Protein AF-A0A7C1VAY0-F1 (afdb_monomer_lite)

Sequence (103 aa):
MLSEDLYEILAQKLDASVPRLSPAGQKGKIPKGWIDYLKILIDHEDVKFLIKLSVGPNFLTLKRFARKIKKDEEEALQILERLIDQNCVLKIGSKKPKYAIHQ

Foldseek 3Di:
DPPDQLLLLLLLLCLVPPPPCDDVPGRSPGDVVSSVVCPVLDDSVLSVLQSQFHAPPDWAFLVSSCVSVVHDSVVSVVSQVVCVVSVQKDWDDDPGIIIHGDD

Radius of gyration: 13.95 Å; chains: 1; bounding box: 35×30×35 Å

pLDDT: mean 84.19, std 12.71, range [33.91, 96.81]

Secondary structure (DSSP, 8-state):
-----HHHHHHHHHHTTSTTSSPTT-TT---HHHHHHHHHHS-HHHHHHHTTSPBTT--EEHHHHHHHHT--HHHHHHHHHHHHHTT-EEEE-SSS-EEEE--

Structure (mmCIF, N/CA/C/O backbone):
data_AF-A0A7C1VAY0-F1
#
_entry.id   AF-A0A7C1VAY0-F1
#
loop_
_atom_site.group_PDB
_atom_site.id
_atom_site.type_symbol
_atom_site.label_atom_id
_atom_site.label_alt_id
_atom_site.label_comp_id
_atom_site.label_asym_id
_atom_site.label_entity_id
_atom_site.label_seq_id
_atom_site.pdbx_PDB_ins_code
_atom_site.Cartn_x
_atom_site.Cartn_y
_atom_site.Cartn_z
_atom_site.occupancy
_atom_site.B_iso_or_equiv
_atom_site.auth_seq_id
_atom_site.auth_comp_id
_atom_site.auth_asym_id
_atom_site.auth_atom_id
_atom_site.pdbx_PDB_model_num
ATOM 1 N N . MET A 1 1 ? 12.043 20.845 -14.330 1.00 33.91 1 MET A N 1
ATOM 2 C CA . MET A 1 1 ? 11.978 20.006 -13.116 1.00 33.91 1 MET A CA 1
ATOM 3 C C . MET A 1 1 ? 11.230 18.749 -13.503 1.00 33.91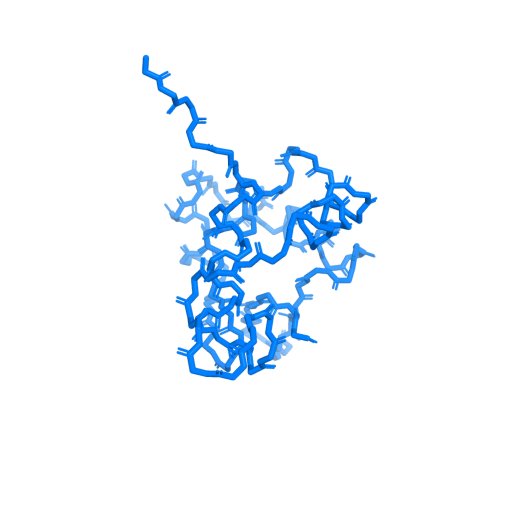 1 MET A C 1
ATOM 5 O O . MET A 1 1 ? 10.057 18.852 -13.834 1.00 33.91 1 MET A O 1
ATOM 9 N N . LEU A 1 2 ? 11.925 17.616 -13.611 1.00 38.97 2 LEU A N 1
ATOM 10 C CA . LEU A 1 2 ? 11.291 16.340 -13.943 1.00 38.97 2 LEU A CA 1
ATOM 11 C C . LEU A 1 2 ? 10.407 15.960 -12.755 1.00 38.97 2 LEU A C 1
ATOM 13 O O . LEU A 1 2 ? 10.918 15.709 -11.670 1.00 38.97 2 LEU A O 1
ATOM 17 N N . SER A 1 3 ? 9.090 16.019 -12.943 1.00 48.91 3 SER A N 1
ATOM 18 C CA . SER A 1 3 ? 8.145 15.340 -12.062 1.00 48.91 3 SER A CA 1
ATOM 19 C C . SER A 1 3 ? 8.594 13.885 -11.977 1.00 48.91 3 SER A C 1
ATOM 21 O O . SER A 1 3 ? 8.504 13.186 -12.983 1.00 48.91 3 SER A O 1
ATOM 23 N N . GLU A 1 4 ? 9.132 13.450 -10.837 1.00 63.19 4 GLU A N 1
ATOM 24 C CA . GLU A 1 4 ? 9.462 12.038 -10.626 1.00 63.19 4 GLU A CA 1
ATOM 25 C C . GLU A 1 4 ? 8.200 11.207 -10.905 1.00 63.19 4 GLU A C 1
ATOM 27 O O . GLU A 1 4 ? 7.130 11.504 -10.363 1.00 63.19 4 GLU A O 1
ATOM 32 N N . ASP A 1 5 ? 8.291 10.222 -11.805 1.00 84.00 5 ASP A N 1
ATOM 33 C CA . ASP A 1 5 ? 7.152 9.368 -12.141 1.00 84.00 5 ASP A CA 1
ATOM 34 C C . ASP A 1 5 ? 6.775 8.582 -10.874 1.00 84.00 5 ASP A C 1
ATOM 36 O O . ASP A 1 5 ? 7.574 7.825 -10.318 1.00 84.00 5 ASP A O 1
ATOM 40 N N . LEU A 1 6 ? 5.553 8.783 -10.373 1.00 88.81 6 LEU A N 1
ATOM 41 C CA . LEU A 1 6 ? 5.072 8.131 -9.153 1.00 88.81 6 LEU A CA 1
ATOM 42 C C . LEU A 1 6 ? 5.174 6.603 -9.249 1.00 88.81 6 LEU A C 1
ATOM 44 O O . LEU A 1 6 ? 5.389 5.938 -8.232 1.00 88.81 6 LEU A O 1
ATOM 48 N N . TYR A 1 7 ? 5.061 6.052 -10.460 1.00 88.00 7 TYR A N 1
ATOM 49 C CA . TYR A 1 7 ? 5.226 4.625 -10.702 1.00 88.00 7 TYR A CA 1
ATOM 50 C C . TYR A 1 7 ? 6.685 4.180 -10.557 1.00 88.00 7 TYR A C 1
ATOM 52 O O . TYR A 1 7 ? 6.927 3.095 -10.034 1.00 88.00 7 TYR A O 1
ATOM 60 N N . GLU A 1 8 ? 7.661 5.009 -10.935 1.00 87.62 8 GLU A N 1
ATOM 61 C CA . GLU A 1 8 ? 9.083 4.726 -10.696 1.00 87.62 8 GLU A CA 1
ATOM 62 C C . GLU A 1 8 ? 9.394 4.709 -9.198 1.00 87.62 8 GLU A C 1
ATOM 64 O O . GLU A 1 8 ? 10.052 3.788 -8.713 1.00 87.62 8 GLU A O 1
ATOM 69 N N . ILE A 1 9 ? 8.856 5.672 -8.440 1.00 88.00 9 ILE A N 1
ATOM 70 C CA . ILE A 1 9 ? 9.003 5.715 -6.977 1.00 88.00 9 ILE A CA 1
ATOM 71 C C . ILE A 1 9 ? 8.394 4.460 -6.341 1.00 88.00 9 ILE A C 1
ATOM 73 O O . ILE A 1 9 ? 8.998 3.847 -5.454 1.00 88.00 9 ILE A O 1
ATOM 77 N N . LEU A 1 10 ? 7.195 4.066 -6.781 1.00 88.38 10 LEU A N 1
ATOM 78 C CA . LEU A 1 10 ? 6.542 2.851 -6.301 1.00 88.38 10 LEU A CA 1
ATOM 79 C C . LEU A 1 10 ? 7.384 1.613 -6.624 1.00 88.38 10 LEU A C 1
ATOM 81 O O . LEU A 1 10 ? 7.630 0.798 -5.735 1.00 88.38 10 LEU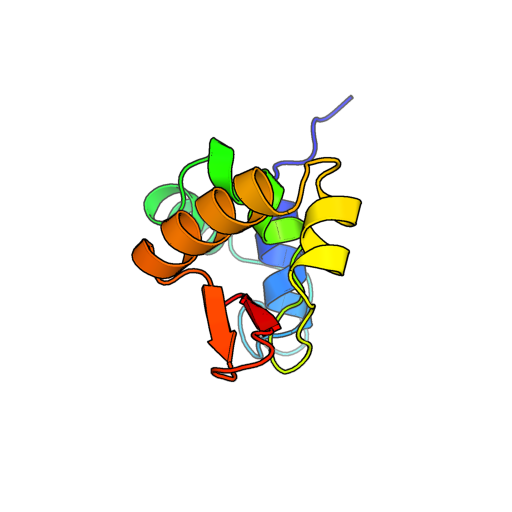 A O 1
ATOM 85 N N . ALA A 1 11 ? 7.874 1.500 -7.857 1.00 86.75 11 ALA A N 1
ATOM 86 C CA . ALA A 1 11 ? 8.682 0.374 -8.292 1.00 86.75 11 ALA A CA 1
ATOM 87 C C . ALA A 1 11 ? 9.985 0.267 -7.482 1.00 86.75 11 ALA A C 1
ATOM 89 O O . ALA A 1 11 ? 10.301 -0.808 -6.979 1.00 86.75 11 ALA A O 1
ATOM 90 N N . GLN A 1 12 ? 10.703 1.377 -7.267 1.00 84.19 12 GLN A N 1
ATOM 91 C CA . GLN A 1 12 ? 11.912 1.416 -6.428 1.00 84.19 12 GLN A CA 1
ATOM 92 C C . GLN A 1 12 ? 11.636 0.979 -4.990 1.00 84.19 12 GLN A C 1
ATOM 94 O O . GLN A 1 12 ? 12.422 0.255 -4.374 1.00 84.19 12 GLN A O 1
ATOM 99 N N . LYS A 1 13 ? 10.495 1.399 -4.444 1.00 85.12 13 LYS A N 1
ATOM 100 C CA . LYS A 1 13 ? 10.077 1.027 -3.095 1.00 85.12 13 LYS A CA 1
ATOM 101 C C . LYS A 1 13 ? 9.765 -0.466 -2.973 1.00 85.12 13 LYS A C 1
ATOM 103 O O . LYS A 1 13 ? 10.134 -1.086 -1.969 1.00 85.12 13 LYS A O 1
ATOM 108 N N . LEU A 1 14 ? 9.094 -1.026 -3.976 1.00 83.88 14 LEU A N 1
ATOM 109 C CA . LEU A 1 14 ? 8.818 -2.455 -4.060 1.00 83.88 14 LEU A CA 1
ATOM 110 C C . LEU A 1 14 ? 10.117 -3.244 -4.231 1.00 83.88 14 LEU A C 1
ATOM 112 O O . LEU A 1 14 ? 10.338 -4.185 -3.480 1.00 83.88 14 LEU A O 1
ATOM 116 N N . ASP A 1 15 ? 11.024 -2.809 -5.105 1.00 81.50 15 ASP A N 1
ATOM 117 C CA . ASP A 1 15 ? 12.327 -3.447 -5.331 1.00 81.50 15 ASP A CA 1
ATOM 118 C C . ASP A 1 15 ? 13.202 -3.489 -4.076 1.00 81.50 15 ASP A C 1
ATOM 120 O O . ASP A 1 15 ? 13.908 -4.460 -3.810 1.00 81.50 15 ASP A O 1
ATOM 124 N N . ALA A 1 16 ? 13.117 -2.455 -3.237 1.00 74.00 16 ALA A N 1
ATOM 125 C CA . ALA A 1 16 ? 13.822 -2.438 -1.964 1.00 74.00 16 ALA A CA 1
ATOM 126 C C . ALA A 1 16 ? 13.329 -3.500 -0.968 1.00 74.00 16 ALA A C 1
ATOM 128 O O . ALA A 1 16 ? 14.073 -3.829 -0.041 1.00 74.00 16 ALA A O 1
ATOM 129 N N . SER A 1 17 ? 12.104 -3.997 -1.143 1.00 69.38 17 SER A N 1
ATOM 130 C CA . SER A 1 17 ? 11.386 -4.802 -0.151 1.00 69.38 17 SER A CA 1
ATOM 131 C C . SER A 1 17 ? 11.016 -6.206 -0.651 1.00 69.38 17 SER A C 1
ATOM 133 O O . SER A 1 17 ? 10.848 -7.110 0.163 1.00 69.38 17 SER A O 1
ATOM 135 N N . VAL A 1 18 ? 10.893 -6.401 -1.967 1.00 67.88 18 VAL A N 1
ATOM 136 C CA . VAL A 1 18 ? 10.561 -7.666 -2.629 1.00 67.88 18 VAL A CA 1
ATOM 137 C C . VAL A 1 18 ? 11.813 -8.180 -3.346 1.0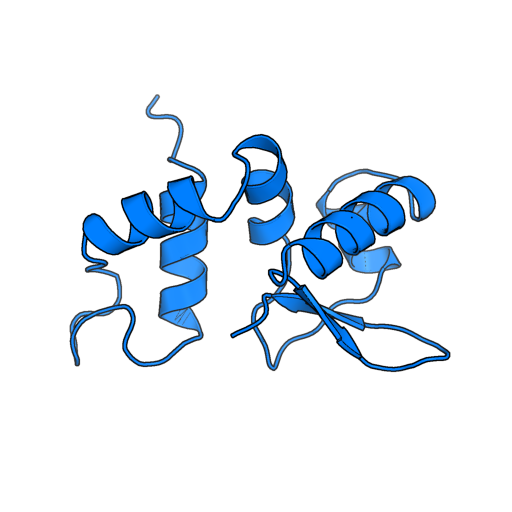0 67.88 18 VAL A C 1
ATOM 139 O O . VAL A 1 18 ? 12.349 -7.495 -4.220 1.00 67.88 18 VAL A O 1
ATOM 142 N N . PRO A 1 19 ? 12.304 -9.387 -3.023 1.00 61.31 19 PRO A N 1
ATOM 143 C CA . PRO A 1 19 ? 13.404 -9.979 -3.768 1.00 61.31 19 PRO A CA 1
ATOM 144 C C . PRO A 1 19 ? 12.974 -10.221 -5.226 1.00 61.31 19 PRO A C 1
ATOM 146 O O . PRO A 1 19 ? 11.936 -10.840 -5.443 1.00 61.31 19 PRO A O 1
ATOM 149 N N . ARG A 1 20 ? 13.828 -9.856 -6.199 1.00 63.38 20 ARG A N 1
ATOM 150 C CA . ARG A 1 20 ? 13.731 -10.160 -7.655 1.00 63.38 20 ARG A CA 1
ATOM 151 C C . ARG A 1 20 ? 12.967 -9.175 -8.559 1.00 63.38 20 ARG A C 1
ATOM 153 O O . ARG A 1 20 ? 12.739 -9.512 -9.718 1.00 63.38 20 ARG A O 1
ATOM 160 N N . LEU A 1 21 ? 12.611 -7.974 -8.101 1.00 68.69 21 LEU A N 1
ATOM 161 C CA . LEU A 1 21 ? 12.132 -6.920 -9.018 1.00 68.69 21 LEU A CA 1
ATOM 162 C C . LEU A 1 21 ? 13.262 -6.407 -9.925 1.00 68.69 21 LEU A C 1
ATOM 164 O O . LEU A 1 21 ? 13.095 -6.288 -11.138 1.00 68.69 21 LEU A O 1
ATOM 168 N N . SER A 1 22 ? 14.440 -6.198 -9.349 1.00 59.47 22 SER A N 1
ATOM 169 C CA . SER A 1 22 ? 15.693 -6.048 -10.078 1.00 59.47 22 SER A CA 1
ATOM 170 C C . SER A 1 22 ? 16.387 -7.400 -10.275 1.00 59.47 22 SER A C 1
ATOM 172 O O . SER A 1 22 ? 16.275 -8.289 -9.418 1.00 59.47 22 SER A O 1
ATOM 174 N N . PRO A 1 23 ? 17.182 -7.560 -11.351 1.00 62.28 23 PRO A N 1
ATOM 175 C CA . PRO A 1 23 ? 18.089 -8.693 -11.496 1.00 62.28 23 PRO A CA 1
ATOM 176 C C . PRO A 1 23 ? 19.007 -8.846 -10.274 1.00 62.28 23 PRO A C 1
ATOM 178 O O . PRO A 1 23 ? 19.370 -7.864 -9.619 1.00 62.28 23 PRO A O 1
ATOM 181 N N . ALA A 1 24 ? 19.408 -10.083 -9.970 1.00 59.72 24 ALA A N 1
ATOM 182 C CA . ALA A 1 24 ? 20.284 -10.372 -8.836 1.00 59.72 24 ALA A CA 1
ATOM 183 C C . ALA A 1 24 ? 21.561 -9.508 -8.885 1.00 59.72 24 ALA A C 1
ATOM 185 O O . ALA A 1 24 ? 22.248 -9.450 -9.903 1.00 59.72 24 ALA A O 1
ATOM 186 N N . GLY A 1 25 ? 21.854 -8.804 -7.787 1.00 57.28 25 GLY A N 1
ATOM 187 C CA . GLY A 1 25 ? 23.005 -7.899 -7.690 1.00 57.28 25 GLY A CA 1
ATOM 188 C C . GLY A 1 25 ? 22.840 -6.538 -8.384 1.00 57.28 25 GLY A C 1
ATOM 189 O O . GLY A 1 25 ? 23.791 -5.764 -8.400 1.00 57.28 25 GLY A O 1
ATOM 190 N N . GLN A 1 26 ? 21.662 -6.214 -8.932 1.00 65.75 26 GLN A N 1
ATOM 191 C CA . GLN A 1 26 ? 21.401 -4.971 -9.674 1.00 65.75 26 GLN A CA 1
ATOM 192 C C . GLN A 1 26 ? 20.259 -4.133 -9.077 1.00 65.75 26 GLN A C 1
ATOM 194 O O . GLN A 1 26 ? 19.442 -3.588 -9.814 1.00 65.75 26 GLN A O 1
ATOM 199 N N . LYS A 1 27 ? 20.191 -4.027 -7.745 1.00 65.19 27 LYS A N 1
ATOM 200 C CA . LYS A 1 27 ? 19.163 -3.244 -7.033 1.00 65.19 27 LYS A CA 1
ATOM 201 C C . LYS A 1 27 ? 18.998 -1.844 -7.649 1.00 65.19 27 LYS A C 1
ATOM 203 O O . LYS A 1 27 ? 19.989 -1.142 -7.845 1.00 65.19 27 LYS A O 1
ATOM 208 N N . GLY A 1 28 ? 17.763 -1.451 -7.953 1.00 65.31 28 GLY A N 1
ATOM 209 C CA . GLY A 1 28 ? 17.440 -0.181 -8.611 1.00 65.31 28 GLY A CA 1
ATOM 210 C C . GLY A 1 28 ? 17.465 -0.198 -10.146 1.00 65.31 28 GLY A C 1
ATOM 211 O O . GLY A 1 28 ? 17.002 0.766 -10.752 1.00 65.31 28 GLY A O 1
ATOM 212 N N . LYS A 1 29 ? 17.927 -1.273 -10.805 1.00 75.81 29 LYS A N 1
ATOM 213 C CA . LYS A 1 29 ? 17.761 -1.462 -12.260 1.00 75.81 29 LYS A CA 1
ATOM 214 C C . LYS A 1 29 ? 16.464 -2.208 -12.550 1.00 75.81 29 LYS A C 1
ATOM 216 O O . LYS A 1 29 ? 16.470 -3.382 -12.917 1.00 75.81 29 LYS A O 1
ATOM 221 N N . ILE A 1 30 ? 15.354 -1.499 -12.385 1.00 76.81 30 ILE A N 1
ATOM 222 C CA . ILE A 1 30 ? 14.015 -2.042 -12.613 1.00 76.81 30 ILE A CA 1
ATOM 223 C C . ILE A 1 30 ? 13.721 -2.032 -14.119 1.00 76.81 30 ILE A C 1
ATOM 225 O O . ILE A 1 30 ? 13.777 -0.968 -14.742 1.00 76.81 30 ILE A O 1
ATOM 229 N N . PRO A 1 31 ? 13.406 -3.185 -14.733 1.00 77.62 31 PRO A N 1
ATOM 230 C CA . PRO A 1 31 ? 12.999 -3.236 -16.133 1.00 77.62 31 PRO A CA 1
ATOM 231 C C . PRO A 1 31 ? 11.775 -2.354 -16.401 1.00 77.62 31 PRO A C 1
ATOM 233 O O . PRO A 1 31 ? 10.794 -2.415 -15.664 1.00 77.62 31 PRO A O 1
ATOM 236 N N . LYS A 1 32 ? 11.783 -1.597 -17.504 1.00 78.25 32 LYS A N 1
ATOM 237 C CA . LYS A 1 32 ? 10.671 -0.702 -17.874 1.00 78.25 32 LYS A CA 1
ATOM 238 C C . LYS A 1 32 ? 9.313 -1.418 -17.947 1.00 78.25 32 LYS A C 1
ATOM 240 O O . LYS A 1 32 ? 8.311 -0.857 -17.521 1.00 78.25 32 LYS A O 1
ATOM 245 N N . GLY A 1 33 ? 9.303 -2.684 -18.373 1.00 81.56 33 GLY A N 1
ATOM 246 C CA . GLY A 1 33 ? 8.089 -3.503 -18.418 1.00 81.56 33 GLY A CA 1
ATOM 247 C C . GLY A 1 33 ? 7.379 -3.653 -17.065 1.00 81.56 33 GLY A C 1
ATOM 248 O O . GLY A 1 33 ? 6.164 -3.798 -17.043 1.00 81.56 33 GLY A O 1
ATOM 249 N N . TRP A 1 34 ? 8.091 -3.544 -15.936 1.00 80.25 34 TRP A N 1
ATOM 250 C CA . TRP A 1 34 ? 7.458 -3.511 -14.613 1.00 80.25 34 TRP A CA 1
ATOM 251 C C . TRP A 1 34 ? 6.696 -2.213 -14.359 1.00 80.25 34 TRP A C 1
ATOM 253 O O . TRP A 1 34 ? 5.613 -2.249 -13.785 1.00 80.25 34 TRP A O 1
ATOM 263 N N . ILE A 1 35 ? 7.236 -1.073 -14.791 1.00 84.25 35 ILE A N 1
ATOM 264 C CA . ILE A 1 35 ? 6.560 0.225 -14.665 1.00 84.25 35 ILE A CA 1
ATOM 265 C C . ILE A 1 35 ? 5.291 0.222 -15.521 1.00 84.25 35 ILE A C 1
ATOM 267 O O . ILE A 1 35 ? 4.234 0.636 -15.050 1.00 84.25 35 ILE A O 1
ATOM 271 N N . ASP A 1 36 ? 5.384 -0.292 -16.748 1.00 84.31 36 ASP A N 1
ATOM 272 C CA . ASP A 1 36 ? 4.234 -0.420 -17.646 1.00 84.31 36 ASP A CA 1
ATOM 273 C C . ASP A 1 36 ? 3.176 -1.374 -17.060 1.00 84.31 36 ASP A C 1
ATOM 275 O O . ASP A 1 36 ? 1.984 -1.081 -17.107 1.00 84.31 36 ASP A O 1
ATOM 279 N N . TYR A 1 37 ? 3.599 -2.463 -16.412 1.00 82.19 37 TYR A N 1
ATOM 280 C CA . TYR A 1 37 ? 2.696 -3.372 -15.704 1.00 82.19 37 TYR A CA 1
ATOM 281 C C . TYR A 1 37 ? 1.989 -2.701 -14.515 1.00 82.19 37 TYR A C 1
ATOM 283 O O . TYR A 1 37 ? 0.777 -2.837 -14.364 1.00 82.19 37 TYR A O 1
ATOM 291 N N . LEU A 1 38 ? 2.704 -1.908 -13.705 1.00 85.19 38 LEU A N 1
ATOM 292 C CA . LEU A 1 38 ? 2.093 -1.143 -12.610 1.00 85.19 38 LEU A CA 1
ATOM 293 C C . LEU A 1 38 ? 1.064 -0.123 -13.123 1.00 85.19 38 LEU A C 1
ATOM 295 O O . LEU A 1 38 ? 0.037 0.068 -12.478 1.00 85.19 38 LEU A O 1
ATOM 299 N N . LYS A 1 39 ? 1.311 0.499 -14.284 1.00 87.19 39 LYS A N 1
ATOM 300 C CA . LYS A 1 39 ? 0.379 1.440 -14.933 1.00 87.19 39 LYS A CA 1
ATOM 301 C C . LYS A 1 39 ? -0.922 0.782 -15.392 1.00 87.19 39 LYS A C 1
ATOM 303 O O . LYS A 1 39 ? -1.940 1.459 -15.445 1.00 87.19 39 LYS A O 1
ATOM 308 N N . ILE A 1 40 ? -0.891 -0.510 -15.716 1.00 86.44 40 ILE A N 1
ATOM 309 C CA . ILE A 1 40 ? -2.084 -1.282 -16.090 1.00 86.44 40 ILE A CA 1
ATOM 310 C C . ILE A 1 40 ? -2.902 -1.666 -14.852 1.00 86.44 40 ILE A C 1
ATOM 312 O O . ILE A 1 40 ? -4.126 -1.700 -14.915 1.00 86.44 40 ILE A O 1
ATOM 316 N N . LEU A 1 41 ? -2.232 -1.982 -13.742 1.00 83.50 41 LEU A N 1
ATOM 317 C CA . LEU A 1 41 ? -2.889 -2.511 -12.545 1.00 83.50 41 LEU A CA 1
ATOM 318 C C . LEU A 1 41 ? -3.410 -1.441 -11.587 1.00 83.50 41 LEU A C 1
ATOM 320 O O . LEU A 1 41 ? -4.340 -1.712 -10.834 1.00 83.50 41 LEU A O 1
ATOM 324 N N . ILE A 1 42 ? -2.769 -0.274 -11.556 1.00 85.12 42 ILE A N 1
ATOM 325 C CA . ILE A 1 42 ? -2.987 0.728 -10.516 1.00 85.12 42 ILE A CA 1
ATOM 326 C C . ILE A 1 42 ? -3.327 2.056 -11.169 1.00 85.12 42 ILE A C 1
ATOM 328 O O . ILE A 1 42 ? -2.515 2.631 -11.906 1.00 85.12 42 ILE A O 1
ATOM 332 N N . ASP A 1 43 ? -4.493 2.583 -10.810 1.00 86.00 43 ASP A N 1
ATOM 333 C CA . ASP A 1 43 ? -4.927 3.906 -11.228 1.00 86.00 43 ASP A CA 1
ATOM 334 C C . ASP A 1 43 ? -3.914 4.970 -10.799 1.00 86.00 43 ASP A C 1
ATOM 336 O O . ASP A 1 43 ? -3.433 5.002 -9.663 1.00 86.00 43 ASP A O 1
ATOM 340 N N . HIS A 1 44 ? -3.603 5.892 -11.711 1.00 85.06 44 HIS A N 1
ATOM 341 C CA . HIS A 1 44 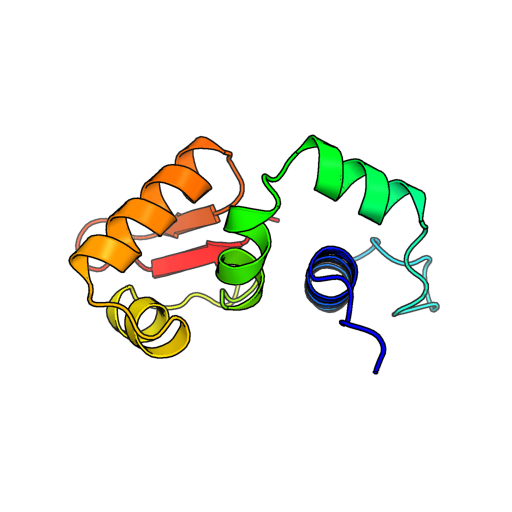? -2.585 6.920 -11.482 1.00 85.06 44 HIS A CA 1
ATOM 342 C C . HIS A 1 44 ? -2.850 7.753 -10.221 1.00 85.06 44 HIS A C 1
ATOM 344 O O . HIS A 1 44 ? -1.923 8.121 -9.492 1.00 85.06 44 HIS A O 1
ATOM 350 N N . GLU A 1 45 ? -4.124 8.013 -9.929 1.00 87.00 45 GLU A N 1
ATOM 351 C CA . GLU A 1 45 ? -4.535 8.763 -8.746 1.00 87.00 45 GLU A CA 1
ATOM 352 C C . GLU A 1 45 ? -4.238 8.038 -7.433 1.00 87.00 45 GLU A C 1
ATOM 354 O O . GLU A 1 45 ? -4.063 8.700 -6.408 1.00 87.00 45 GLU A O 1
ATOM 359 N N . ASP A 1 46 ? -4.137 6.713 -7.469 1.00 89.12 46 ASP A N 1
ATOM 360 C CA . ASP A 1 46 ? -3.980 5.850 -6.307 1.00 89.12 46 ASP A CA 1
ATOM 361 C C . ASP A 1 46 ? -2.510 5.544 -5.987 1.00 89.12 46 ASP A C 1
ATOM 363 O O . ASP A 1 46 ? -2.134 5.383 -4.818 1.00 89.12 46 ASP A O 1
ATOM 367 N N . VAL A 1 47 ? -1.627 5.613 -6.990 1.00 90.25 47 VAL A N 1
ATOM 368 C CA . VAL A 1 47 ? -0.170 5.448 -6.817 1.00 90.25 47 VAL A CA 1
ATOM 369 C C . VAL A 1 47 ? 0.382 6.411 -5.766 1.00 90.25 47 VAL A C 1
ATOM 371 O O . VAL A 1 47 ? 1.185 6.022 -4.912 1.00 90.25 47 VAL A O 1
ATOM 374 N N . LYS A 1 48 ? -0.085 7.668 -5.771 1.00 92.25 48 LYS A N 1
ATOM 375 C CA . LYS A 1 48 ? 0.368 8.708 -4.828 1.00 92.25 48 LYS A CA 1
ATOM 376 C C . LYS A 1 48 ? 0.083 8.349 -3.365 1.00 92.25 48 LYS A C 1
ATOM 378 O O . LYS A 1 48 ? 0.790 8.822 -2.471 1.00 92.25 48 LYS A O 1
ATOM 383 N N . PHE A 1 49 ? -0.927 7.516 -3.118 1.00 93.38 49 PHE A N 1
ATOM 384 C CA . PHE A 1 49 ? -1.282 7.021 -1.793 1.00 93.38 49 PHE A CA 1
ATOM 385 C C . PHE A 1 49 ? -0.495 5.756 -1.448 1.00 93.38 49 PHE A C 1
ATOM 387 O O . PHE A 1 49 ? 0.072 5.672 -0.354 1.00 93.38 49 PHE A O 1
ATOM 394 N N . LEU A 1 50 ? -0.361 4.825 -2.399 1.00 90.94 50 LEU A N 1
ATOM 395 C CA . LEU A 1 50 ? 0.415 3.593 -2.226 1.00 90.94 50 LEU A CA 1
ATOM 396 C C . LEU A 1 50 ? 1.864 3.868 -1.826 1.00 90.94 50 LEU A C 1
ATOM 398 O O . LEU A 1 50 ? 2.350 3.289 -0.855 1.00 90.94 50 LEU A O 1
ATOM 402 N N . ILE A 1 51 ? 2.541 4.831 -2.462 1.00 91.81 51 ILE A N 1
ATOM 403 C CA . ILE A 1 51 ? 3.932 5.176 -2.112 1.00 91.81 51 ILE A CA 1
ATOM 404 C C . ILE A 1 51 ? 4.099 5.626 -0.649 1.00 91.81 51 ILE A C 1
ATOM 406 O O . ILE A 1 51 ? 5.210 5.588 -0.107 1.00 91.81 51 ILE A O 1
ATOM 410 N N . LYS A 1 52 ? 3.021 6.053 0.025 1.00 93.75 52 LYS A N 1
ATOM 411 C CA . LYS A 1 52 ? 3.050 6.466 1.437 1.00 93.75 52 LYS A CA 1
ATOM 412 C C . LYS A 1 52 ? 2.908 5.294 2.405 1.00 93.75 52 LYS A C 1
ATOM 414 O O . LYS A 1 52 ? 3.317 5.445 3.565 1.00 93.75 52 LYS A O 1
ATOM 419 N N . LEU A 1 53 ? 2.401 4.151 1.948 1.00 92.44 53 LEU A N 1
ATOM 420 C CA . LEU A 1 53 ? 2.347 2.921 2.731 1.00 92.44 53 LEU A CA 1
ATOM 421 C C . LEU A 1 53 ? 3.739 2.314 2.912 1.00 92.44 53 LEU A C 1
ATOM 423 O O . LEU A 1 53 ? 4.704 2.694 2.255 1.00 92.44 53 LEU A O 1
ATOM 427 N N . SER A 1 54 ? 3.863 1.398 3.858 1.00 88.44 54 SER A N 1
ATOM 428 C CA . SER A 1 54 ? 5.039 0.544 4.000 1.00 88.44 54 SER A CA 1
ATOM 429 C C . SER A 1 54 ? 4.832 -0.726 3.174 1.00 88.44 54 SER A C 1
ATOM 431 O O . SER A 1 54 ? 3.691 -1.125 2.957 1.00 88.44 54 SER A O 1
ATOM 433 N N . VAL A 1 55 ? 5.911 -1.359 2.717 1.00 85.88 55 VAL A N 1
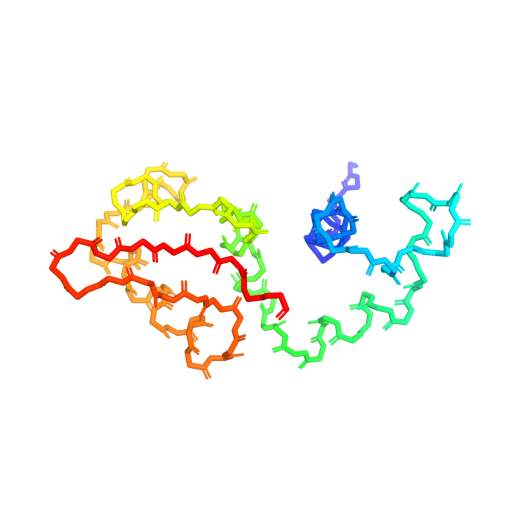ATOM 434 C CA . VAL A 1 55 ? 5.835 -2.706 2.131 1.00 85.88 55 VAL A CA 1
ATOM 435 C C . VAL A 1 55 ? 5.939 -3.730 3.263 1.00 85.88 55 VAL A C 1
ATOM 437 O O . VAL A 1 55 ? 6.686 -3.507 4.226 1.00 85.88 55 VAL A O 1
ATOM 440 N N . GLY A 1 56 ? 5.183 -4.829 3.172 1.00 76.06 56 GLY A N 1
ATOM 441 C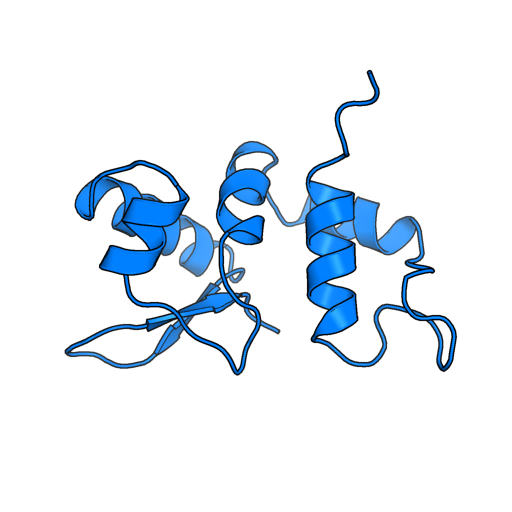 CA . GLY A 1 56 ? 5.265 -5.935 4.130 1.00 76.06 56 GLY A CA 1
ATOM 442 C C . GLY A 1 56 ? 6.717 -6.410 4.340 1.00 76.06 56 GLY A C 1
ATOM 443 O O . GLY A 1 56 ? 7.516 -6.339 3.408 1.00 76.06 56 GLY A O 1
ATOM 444 N N . PRO A 1 57 ? 7.110 -6.829 5.559 1.00 76.75 57 PRO A N 1
ATOM 445 C CA . PRO A 1 57 ? 6.298 -7.035 6.765 1.00 76.75 57 PRO A CA 1
ATOM 446 C C . PRO A 1 57 ? 6.114 -5.770 7.628 1.00 76.75 57 PRO A C 1
ATOM 448 O O . PRO A 1 57 ? 5.658 -5.857 8.769 1.00 76.75 57 PRO A O 1
ATOM 451 N N . ASN A 1 58 ? 6.477 -4.583 7.132 1.00 85.00 58 ASN A N 1
ATOM 452 C CA . ASN A 1 58 ? 6.282 -3.341 7.874 1.00 85.00 58 ASN A CA 1
ATOM 453 C C . ASN A 1 58 ? 4.867 -2.811 7.643 1.00 85.00 58 ASN A C 1
ATOM 455 O O . ASN A 1 58 ? 4.511 -2.455 6.525 1.00 85.00 58 ASN A O 1
ATOM 459 N N . PHE A 1 59 ? 4.080 -2.690 8.711 1.00 90.56 59 PHE A N 1
ATOM 460 C CA . PHE A 1 59 ? 2.707 -2.187 8.643 1.00 90.56 59 PHE A CA 1
ATOM 461 C C . PHE A 1 59 ? 2.563 -0.830 9.329 1.00 90.56 59 PHE A C 1
ATOM 463 O O . PHE A 1 59 ? 3.291 -0.495 10.269 1.00 90.56 59 PHE A O 1
ATOM 470 N N . LEU A 1 60 ? 1.564 -0.060 8.909 1.00 93.50 60 LEU A N 1
ATOM 471 C CA . LEU A 1 60 ? 1.184 1.197 9.544 1.00 93.50 60 LEU A CA 1
ATOM 472 C C . LEU A 1 60 ? -0.287 1.199 9.968 1.00 93.50 60 LEU A C 1
ATOM 474 O O . LEU A 1 60 ? -1.119 0.497 9.408 1.00 93.50 60 LEU A O 1
ATOM 478 N N . THR A 1 61 ? -0.609 1.987 10.988 1.00 95.75 61 THR A N 1
ATOM 479 C CA . THR A 1 61 ? -1.991 2.180 11.442 1.00 95.75 61 THR A CA 1
ATOM 480 C C . THR A 1 61 ? -2.716 3.203 10.569 1.00 95.75 61 THR A C 1
ATOM 482 O O . THR A 1 61 ? -2.062 4.062 9.971 1.00 95.75 61 THR A O 1
ATOM 485 N N . LEU A 1 62 ? -4.056 3.177 10.577 1.00 95.81 62 LEU A N 1
ATOM 486 C CA . LEU A 1 62 ? -4.904 4.171 9.898 1.00 95.81 62 LEU A CA 1
ATOM 487 C C . LEU A 1 62 ? -4.484 5.610 10.239 1.00 95.81 62 LEU A C 1
ATOM 489 O O . LEU A 1 62 ? -4.128 6.382 9.357 1.00 95.81 62 LEU A O 1
ATOM 493 N N . LYS A 1 63 ? -4.364 5.923 11.533 1.00 95.81 63 LYS A N 1
ATOM 494 C CA . LYS A 1 63 ? -3.895 7.227 12.023 1.00 95.81 63 LYS A CA 1
ATOM 495 C C . LYS A 1 63 ? -2.557 7.681 11.426 1.00 95.81 63 LYS A C 1
ATOM 497 O O . LYS A 1 63 ? -2.366 8.853 11.103 1.00 95.81 63 LYS A O 1
ATOM 502 N N . ARG A 1 64 ? -1.587 6.766 11.294 1.00 95.75 64 ARG A N 1
ATOM 503 C CA . ARG A 1 64 ? -0.283 7.088 10.686 1.00 95.75 64 ARG A CA 1
ATOM 504 C C . ARG A 1 64 ? -0.406 7.295 9.180 1.00 95.75 64 ARG A C 1
ATOM 506 O O . ARG A 1 64 ? 0.313 8.138 8.646 1.00 95.75 64 ARG A O 1
ATOM 513 N N . PHE A 1 65 ? -1.282 6.542 8.517 1.00 96.31 65 PHE A N 1
ATOM 514 C CA . PHE A 1 65 ? -1.559 6.701 7.094 1.00 96.31 65 PHE A CA 1
ATOM 515 C C . PHE A 1 65 ? -2.185 8.064 6.805 1.00 96.31 65 PHE A C 1
ATOM 517 O O . PHE A 1 65 ? -1.603 8.844 6.054 1.00 96.31 65 PHE A O 1
ATOM 524 N N . ALA A 1 66 ? -3.282 8.381 7.495 1.00 96.38 66 ALA A N 1
ATOM 525 C CA . ALA A 1 66 ? -4.014 9.640 7.401 1.00 96.38 66 ALA A CA 1
ATOM 526 C C . ALA A 1 66 ? -3.073 10.848 7.543 1.00 96.38 66 ALA A C 1
ATOM 528 O O . ALA A 1 66 ? -2.992 11.710 6.666 1.00 96.38 66 ALA A O 1
ATOM 529 N N . ARG A 1 67 ? -2.206 10.825 8.569 1.00 96.50 67 ARG A N 1
ATOM 530 C CA . ARG A 1 67 ? -1.178 11.858 8.774 1.00 96.50 67 ARG A CA 1
ATOM 531 C C . ARG A 1 67 ? -0.191 11.983 7.606 1.00 96.50 67 ARG A C 1
ATOM 533 O O . ARG A 1 67 ? 0.224 13.094 7.287 1.00 96.50 67 ARG A O 1
ATOM 540 N N . LYS A 1 68 ? 0.225 10.874 6.983 1.00 94.94 68 LYS A N 1
ATOM 541 C CA . LYS A 1 68 ? 1.175 10.882 5.851 1.00 94.94 68 LYS A CA 1
ATOM 542 C C . LYS A 1 68 ? 0.560 11.449 4.573 1.00 94.94 68 LYS A C 1
ATOM 544 O O . LYS A 1 68 ? 1.284 12.082 3.806 1.00 94.94 68 LYS A O 1
ATOM 549 N N . ILE A 1 69 ? -0.731 11.213 4.349 1.00 94.44 69 ILE A N 1
ATOM 550 C CA . ILE A 1 69 ? -1.459 11.710 3.173 1.00 94.44 69 ILE A CA 1
ATOM 551 C C . ILE A 1 69 ? -2.149 13.058 3.426 1.00 94.44 69 ILE A C 1
ATOM 553 O O . ILE A 1 69 ? -2.731 13.612 2.502 1.00 94.44 69 ILE A O 1
ATOM 557 N N . LYS A 1 70 ? -2.037 13.600 4.650 1.00 95.56 70 LYS A N 1
ATOM 558 C CA . LYS A 1 70 ? -2.656 14.860 5.097 1.00 95.56 70 LYS A CA 1
ATOM 559 C C . LYS A 1 70 ? -4.182 14.866 4.926 1.00 95.56 70 LYS A C 1
ATOM 561 O O . LYS A 1 70 ? -4.747 15.860 4.483 1.00 95.56 70 LYS A O 1
ATOM 566 N N . LYS A 1 71 ? -4.818 13.752 5.284 1.00 94.94 71 LYS A N 1
ATOM 567 C CA . LYS A 1 71 ? -6.275 13.573 5.309 1.00 94.94 71 LYS A CA 1
ATOM 568 C C . LYS A 1 71 ? -6.726 13.153 6.702 1.00 94.94 71 LYS A C 1
ATOM 570 O O . LYS A 1 71 ? -5.885 12.782 7.529 1.00 94.94 71 LYS A O 1
ATOM 575 N N . ASP A 1 72 ? -8.023 13.228 6.969 1.00 96.81 72 ASP A N 1
ATOM 576 C CA . ASP A 1 72 ? -8.596 12.632 8.174 1.00 96.81 72 ASP A CA 1
ATOM 577 C C . ASP A 1 72 ? -8.636 11.094 8.081 1.00 96.81 72 ASP A C 1
ATOM 579 O O . ASP A 1 72 ? -8.245 10.491 7.077 1.00 96.81 72 ASP A O 1
ATOM 583 N N . GLU A 1 73 ? -9.016 10.440 9.181 1.00 95.88 73 GLU A N 1
ATOM 584 C CA . GLU A 1 73 ? -9.035 8.977 9.246 1.00 95.88 73 GLU A CA 1
ATOM 585 C C . GLU A 1 73 ? -10.162 8.351 8.409 1.00 95.88 73 GLU A C 1
ATOM 587 O O . GLU A 1 73 ? -9.995 7.218 7.963 1.00 95.88 73 GLU A O 1
ATOM 592 N N . GLU A 1 74 ? -11.260 9.065 8.152 1.00 96.81 74 GLU A N 1
ATOM 593 C CA . GLU A 1 74 ? -12.389 8.565 7.361 1.00 96.81 74 GLU A CA 1
ATOM 594 C C . GLU A 1 74 ? -12.034 8.544 5.870 1.00 96.81 74 GLU A C 1
ATOM 596 O O . GLU A 1 74 ? -12.099 7.495 5.228 1.00 96.81 74 GLU A O 1
ATOM 601 N N . GLU A 1 75 ? -11.525 9.656 5.338 1.00 95.88 75 GLU A N 1
ATOM 602 C CA . GLU A 1 75 ? -11.035 9.731 3.960 1.00 95.88 75 GLU A CA 1
ATOM 603 C C . GLU A 1 75 ? -9.876 8.752 3.720 1.00 95.88 75 GLU A C 1
ATOM 605 O O . GLU A 1 75 ? -9.781 8.103 2.676 1.00 95.88 75 GLU A O 1
ATOM 610 N N . ALA A 1 76 ? -8.966 8.635 4.691 1.00 96.38 76 ALA A N 1
ATOM 611 C CA . ALA A 1 76 ? -7.849 7.705 4.602 1.00 96.38 76 ALA A CA 1
ATOM 612 C C . ALA A 1 76 ? -8.319 6.245 4.580 1.00 96.38 76 ALA A C 1
ATOM 614 O O . ALA A 1 76 ? -7.695 5.421 3.908 1.00 96.38 76 ALA A O 1
ATOM 615 N N . LEU A 1 77 ? -9.400 5.923 5.297 1.00 96.19 77 LEU A N 1
ATOM 616 C CA . LEU A 1 77 ? -9.993 4.592 5.292 1.00 96.19 77 LEU A CA 1
ATOM 617 C C . LEU A 1 77 ? -10.627 4.278 3.935 1.00 96.19 77 LEU A C 1
ATOM 619 O O . LEU A 1 77 ? -10.329 3.223 3.390 1.00 96.19 77 LEU A O 1
ATOM 623 N N . GLN A 1 78 ? -11.391 5.205 3.352 1.00 96.25 78 GLN A N 1
ATOM 624 C CA . GLN A 1 78 ? -11.991 5.021 2.022 1.00 96.25 78 GLN A CA 1
ATOM 625 C C . GLN A 1 78 ? -10.930 4.759 0.941 1.00 96.25 78 GLN A C 1
ATOM 627 O O . GLN A 1 78 ? -11.098 3.894 0.083 1.00 96.25 78 GLN A O 1
ATOM 632 N N . ILE A 1 79 ? -9.798 5.470 1.002 1.00 94.81 79 ILE A N 1
ATOM 633 C CA . ILE A 1 79 ? -8.658 5.228 0.105 1.00 94.81 79 ILE A CA 1
ATOM 634 C C . ILE A 1 79 ? -8.082 3.825 0.328 1.00 94.81 79 ILE A C 1
ATOM 636 O O . ILE A 1 79 ? -7.794 3.120 -0.634 1.00 94.81 79 ILE A O 1
ATOM 640 N N . LEU A 1 80 ? -7.897 3.409 1.585 1.00 94.75 80 LEU A N 1
ATOM 641 C CA . LEU A 1 80 ? -7.384 2.074 1.897 1.00 94.75 80 LEU A CA 1
ATOM 642 C C . LEU A 1 80 ? -8.328 0.972 1.425 1.00 94.75 80 LEU A C 1
ATOM 644 O O . LEU A 1 80 ? -7.842 -0.024 0.911 1.00 94.75 80 LEU A O 1
ATOM 648 N N . GLU A 1 81 ? -9.637 1.140 1.592 1.00 94.25 81 GLU A N 1
ATOM 649 C CA . GLU A 1 81 ? -10.644 0.176 1.140 1.00 94.25 81 GLU A CA 1
ATOM 650 C C . GLU A 1 81 ? -10.608 0.018 -0.379 1.00 94.25 81 GLU A C 1
ATOM 652 O O . GLU A 1 81 ? -10.437 -1.101 -0.855 1.00 94.25 81 GLU A O 1
ATOM 657 N N . ARG A 1 82 ? -10.581 1.124 -1.136 1.00 92.69 82 ARG A N 1
ATOM 658 C CA . ARG A 1 82 ? -10.403 1.067 -2.597 1.00 92.69 82 ARG A CA 1
ATOM 659 C C . ARG A 1 82 ? -9.113 0.343 -3.004 1.00 92.69 82 ARG A C 1
ATOM 661 O O . ARG A 1 82 ? -9.127 -0.501 -3.895 1.00 92.69 82 ARG A O 1
ATOM 668 N N . LEU A 1 83 ? -7.997 0.641 -2.338 1.00 92.12 83 LEU A N 1
ATOM 669 C CA . LEU A 1 83 ? -6.711 -0.011 -2.608 1.00 92.12 83 LEU A CA 1
ATOM 670 C C . LEU A 1 83 ? -6.687 -1.499 -2.207 1.00 92.12 83 LEU A C 1
ATOM 672 O O . LEU A 1 83 ? -5.922 -2.275 -2.781 1.00 92.12 83 LEU A O 1
ATOM 676 N N . ILE A 1 84 ? -7.481 -1.902 -1.212 1.00 92.56 84 ILE A N 1
ATOM 677 C CA . ILE A 1 84 ? -7.672 -3.307 -0.830 1.00 92.56 84 ILE A CA 1
ATOM 678 C C . ILE A 1 84 ? -8.487 -4.027 -1.908 1.00 92.56 84 ILE A C 1
ATOM 680 O O . ILE A 1 84 ? -8.093 -5.115 -2.317 1.00 92.56 84 ILE A O 1
ATOM 684 N N . ASP A 1 85 ? -9.553 -3.408 -2.417 1.00 90.50 85 ASP A N 1
ATOM 685 C CA . ASP A 1 85 ? -10.395 -3.979 -3.476 1.00 90.50 85 ASP A CA 1
ATOM 686 C C . ASP A 1 85 ? -9.620 -4.166 -4.794 1.00 90.50 85 ASP A C 1
ATOM 688 O O . ASP A 1 85 ? -9.842 -5.130 -5.526 1.00 90.50 85 ASP A O 1
ATOM 692 N N . GLN A 1 86 ? -8.634 -3.301 -5.060 1.00 86.88 86 GLN A N 1
ATOM 693 C CA . GLN A 1 86 ? -7.665 -3.440 -6.158 1.00 86.88 86 GLN A CA 1
ATOM 694 C C . GLN A 1 86 ? -6.541 -4.464 -5.872 1.00 86.88 86 GLN A C 1
ATOM 696 O O . GLN A 1 86 ? -5.584 -4.558 -6.639 1.00 86.88 86 GLN A O 1
ATOM 701 N N . ASN A 1 87 ? -6.593 -5.211 -4.763 1.00 86.44 87 ASN A N 1
ATOM 702 C CA . ASN A 1 87 ? -5.548 -6.142 -4.303 1.00 86.44 87 ASN A CA 1
ATOM 703 C C . ASN A 1 87 ? -4.150 -5.515 -4.107 1.00 86.44 87 ASN A C 1
ATOM 705 O O . ASN A 1 87 ? -3.142 -6.219 -4.087 1.00 86.44 87 ASN A O 1
ATOM 709 N N . CYS A 1 88 ? -4.060 -4.197 -3.917 1.00 87.31 88 CYS A N 1
ATOM 710 C CA . CYS A 1 88 ? -2.782 -3.501 -3.744 1.00 87.31 88 CYS A CA 1
ATOM 711 C C . CYS A 1 88 ? -2.329 -3.431 -2.279 1.00 87.31 88 CYS A C 1
ATOM 713 O O . CYS A 1 88 ? -1.152 -3.192 -1.996 1.00 87.31 88 CYS A O 1
ATOM 715 N N . VAL A 1 89 ? -3.248 -3.597 -1.324 1.00 91.44 89 VAL A N 1
ATOM 716 C CA . VAL A 1 89 ? -2.999 -3.391 0.109 1.00 91.44 89 VAL A CA 1
ATOM 717 C C . VAL A 1 89 ? -3.478 -4.582 0.926 1.00 91.44 89 VAL A C 1
ATOM 719 O O . VAL A 1 89 ? -4.589 -5.069 0.763 1.00 91.44 89 VAL A O 1
ATOM 722 N N . LEU A 1 90 ? -2.647 -5.006 1.874 1.00 91.44 90 LEU A N 1
ATOM 723 C CA . LEU A 1 90 ? -2.992 -5.985 2.896 1.00 91.44 90 LEU A CA 1
ATOM 724 C C . LEU A 1 90 ? -3.491 -5.284 4.159 1.00 91.44 90 LEU A C 1
ATOM 726 O O . LEU A 1 90 ? -2.829 -4.385 4.686 1.00 91.44 90 LEU A O 1
ATOM 730 N N . LYS A 1 91 ? -4.619 -5.761 4.691 1.00 92.94 91 LYS A N 1
ATOM 731 C CA . LYS A 1 91 ? -5.163 -5.388 6.002 1.00 92.94 91 LYS A CA 1
ATOM 732 C C . LYS A 1 91 ? -4.967 -6.539 6.982 1.00 92.94 91 LYS A C 1
ATOM 734 O O . LYS A 1 91 ? -5.444 -7.644 6.747 1.00 92.94 91 LYS A O 1
ATOM 739 N N . ILE A 1 92 ? -4.314 -6.272 8.112 1.00 91.56 92 ILE A N 1
ATOM 740 C CA . ILE A 1 92 ? -4.128 -7.256 9.187 1.00 91.56 92 ILE A CA 1
ATOM 741 C C . ILE A 1 92 ? -4.769 -6.789 10.495 1.00 91.56 92 ILE A C 1
ATOM 743 O O . ILE A 1 92 ? -4.670 -5.618 10.860 1.00 91.56 92 ILE A O 1
ATOM 747 N N . GLY A 1 93 ? -5.367 -7.727 11.236 1.00 87.88 93 GLY A N 1
ATOM 748 C CA . GLY A 1 93 ? -6.008 -7.482 12.531 1.00 87.88 93 GLY A CA 1
ATOM 749 C C . GLY A 1 93 ? -7.417 -6.883 12.422 1.00 87.88 93 GLY A C 1
ATOM 750 O O . GLY A 1 93 ? -7.666 -5.971 11.643 1.00 87.88 93 GLY A O 1
ATOM 751 N N . SER A 1 94 ? -8.347 -7.381 13.243 1.00 83.88 94 SER A N 1
ATOM 752 C CA . SER A 1 94 ? -9.764 -6.982 13.210 1.00 83.88 94 SER A CA 1
ATOM 753 C C . SER A 1 94 ? -10.080 -5.765 14.088 1.00 83.88 94 SER A C 1
ATOM 755 O O . SER A 1 94 ? -10.770 -4.854 13.651 1.00 83.88 94 SER A O 1
ATOM 757 N N . LYS A 1 95 ? -9.548 -5.713 15.320 1.00 86.38 95 LYS A N 1
ATOM 758 C CA . LYS A 1 95 ? -9.841 -4.631 16.287 1.00 86.38 95 LYS A CA 1
ATOM 759 C C . LYS A 1 95 ? -8.984 -3.374 16.111 1.00 86.38 95 LYS A C 1
ATOM 761 O O . LYS A 1 95 ? -9.423 -2.276 16.427 1.00 86.38 95 LYS A O 1
ATOM 766 N N . LYS A 1 96 ? -7.730 -3.536 15.682 1.00 88.81 96 LYS A N 1
ATOM 767 C CA . LYS A 1 96 ? -6.771 -2.440 15.450 1.00 88.81 96 LYS A CA 1
ATOM 768 C C . LYS A 1 96 ? -6.044 -2.704 14.134 1.00 88.81 96 LYS A C 1
ATOM 770 O O . LYS A 1 96 ? -4.907 -3.186 14.170 1.00 88.81 96 LYS A O 1
ATOM 775 N N . PRO A 1 97 ? -6.721 -2.473 12.997 1.00 93.12 97 PRO A N 1
ATOM 776 C CA . PRO A 1 97 ? -6.193 -2.853 11.703 1.00 93.12 97 PRO A CA 1
ATOM 777 C C . PRO A 1 97 ? -4.899 -2.105 11.385 1.00 93.12 97 PRO A C 1
ATOM 779 O O . PRO A 1 97 ? -4.715 -0.933 11.744 1.00 93.12 97 PRO A O 1
ATOM 782 N N . LYS A 1 98 ? -3.993 -2.803 10.706 1.00 94.44 98 LYS A N 1
ATOM 783 C CA . LYS A 1 98 ? -2.773 -2.233 10.137 1.00 94.44 98 LYS A CA 1
ATOM 784 C C . LYS A 1 98 ? -2.689 -2.574 8.656 1.00 94.44 98 LYS A C 1
ATOM 786 O O . LYS A 1 98 ? -3.211 -3.599 8.228 1.00 94.44 98 LYS A O 1
ATOM 791 N N . TYR A 1 99 ? -2.000 -1.717 7.915 1.00 94.50 99 TYR A N 1
ATOM 792 C CA . TYR A 1 99 ? -2.004 -1.700 6.460 1.00 94.50 99 TYR A CA 1
ATOM 793 C C . TYR A 1 99 ? -0.579 -1.687 5.910 1.00 94.50 99 TYR A C 1
ATOM 795 O O . TYR A 1 99 ? 0.303 -1.034 6.483 1.00 94.50 99 TYR A O 1
ATOM 803 N N . ALA A 1 100 ? -0.358 -2.404 4.814 1.00 92.31 100 ALA A N 1
ATOM 804 C CA . ALA A 1 100 ? 0.886 -2.419 4.049 1.00 92.31 100 ALA A CA 1
ATOM 805 C C . ALA A 1 100 ? 0.588 -2.731 2.578 1.00 92.31 100 ALA A C 1
ATOM 807 O O . ALA A 1 100 ? -0.475 -3.261 2.273 1.00 92.31 100 ALA A O 1
ATOM 808 N N . ILE A 1 101 ? 1.520 -2.430 1.678 1.00 88.94 101 ILE A N 1
ATOM 809 C CA . ILE A 1 101 ? 1.428 -2.858 0.277 1.00 88.94 101 ILE A CA 1
ATOM 810 C C . ILE A 1 101 ? 1.477 -4.393 0.227 1.00 88.94 101 ILE A C 1
ATOM 812 O O . ILE A 1 101 ? 2.314 -4.998 0.909 1.00 88.94 101 ILE A O 1
ATOM 816 N N . HIS A 1 102 ? 0.574 -4.997 -0.549 1.00 80.25 102 HIS A N 1
ATOM 817 C CA . HIS A 1 102 ? 0.563 -6.431 -0.829 1.00 80.25 102 HIS A CA 1
ATOM 818 C C . HIS A 1 102 ? 1.810 -6.801 -1.644 1.00 80.25 102 HIS A C 1
ATOM 820 O O . HIS A 1 102 ? 2.110 -6.141 -2.637 1.00 80.25 102 HIS A O 1
ATOM 826 N N . GLN A 1 103 ? 2.565 -7.803 -1.183 1.00 67.62 103 GLN A N 1
ATOM 827 C CA . GLN A 1 103 ? 3.713 -8.364 -1.911 1.00 67.62 103 GLN A CA 1
ATOM 828 C C . GLN A 1 103 ? 3.276 -9.446 -2.888 1.00 67.62 103 GLN A C 1
ATOM 830 O O . GLN A 1 103 ? 2.281 -10.131 -2.556 1.00 67.62 103 GLN A O 1
#